Protein AF-A0A958QFQ3-F1 (afdb_monomer_lite)

Structure (mmCIF, N/CA/C/O backbone):
data_AF-A0A958QFQ3-F1
#
_entry.id   AF-A0A958QFQ3-F1
#
loop_
_atom_site.group_PDB
_atom_site.id
_atom_site.type_symbol
_atom_site.label_atom_id
_atom_site.label_alt_id
_atom_site.label_comp_id
_atom_site.label_asym_id
_atom_site.label_entity_id
_atom_site.label_seq_id
_atom_site.pdbx_PDB_ins_code
_atom_site.Cartn_x
_atom_site.Cartn_y
_atom_site.Cartn_z
_atom_site.occupancy
_atom_site.B_iso_or_equiv
_atom_site.auth_seq_id
_atom_site.auth_comp_id
_atom_site.auth_asym_id
_atom_site.auth_atom_id
_atom_site.pdbx_PDB_model_num
ATOM 1 N N . MET A 1 1 ? -18.154 -10.026 -13.349 1.00 60.00 1 MET A N 1
ATOM 2 C CA . MET A 1 1 ? -17.575 -11.099 -12.520 1.00 60.00 1 MET A CA 1
ATOM 3 C C . MET A 1 1 ? -16.781 -10.412 -11.430 1.00 60.00 1 MET A C 1
ATOM 5 O O . MET A 1 1 ? -15.949 -9.582 -11.772 1.00 60.00 1 MET A O 1
ATOM 9 N N . SER A 1 2 ? -17.115 -10.641 -10.162 1.00 67.00 2 SER A N 1
ATOM 10 C CA . SER A 1 2 ? -16.337 -10.102 -9.044 1.00 67.00 2 SER A CA 1
ATOM 11 C C . SER A 1 2 ? -15.049 -10.914 -8.941 1.00 67.00 2 SER A C 1
ATOM 13 O O . SER A 1 2 ? -15.125 -12.136 -8.830 1.00 67.00 2 SER A O 1
ATOM 15 N N . SER A 1 3 ? -13.892 -10.266 -9.056 1.00 77.38 3 SER A N 1
ATOM 16 C CA . SER A 1 3 ? -12.594 -10.918 -8.866 1.00 77.38 3 SER A CA 1
ATOM 17 C C . SER A 1 3 ? -12.490 -11.426 -7.431 1.00 77.38 3 SER A C 1
ATOM 19 O O . SER A 1 3 ? -12.794 -10.681 -6.501 1.00 77.38 3 SER A O 1
ATOM 21 N N . ASN A 1 4 ? -12.048 -12.670 -7.235 1.00 91.38 4 ASN A N 1
ATOM 22 C CA . ASN A 1 4 ? -11.793 -13.225 -5.903 1.00 91.38 4 ASN A CA 1
ATOM 23 C C . ASN A 1 4 ? -10.421 -12.756 -5.385 1.00 91.38 4 ASN A C 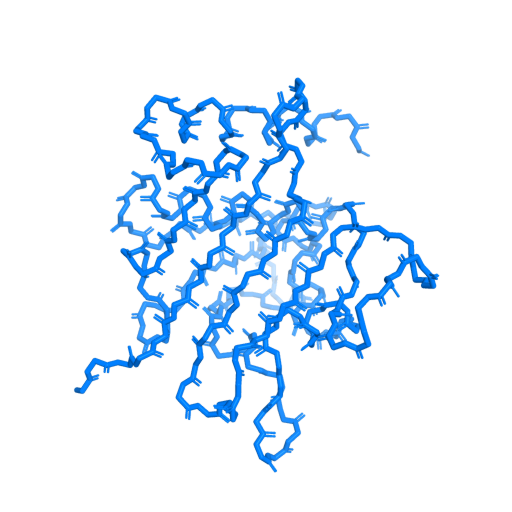1
ATOM 25 O O . ASN A 1 4 ? -9.507 -13.558 -5.184 1.00 91.38 4 ASN A O 1
ATOM 29 N N . THR A 1 5 ? -10.260 -11.439 -5.260 1.00 97.25 5 THR A N 1
ATOM 30 C CA . THR A 1 5 ? -9.031 -10.806 -4.779 1.00 97.25 5 THR A CA 1
ATOM 31 C C . THR A 1 5 ? -9.241 -10.335 -3.350 1.00 97.25 5 THR A C 1
ATOM 33 O O . THR A 1 5 ? -10.226 -9.664 -3.069 1.00 97.25 5 THR A O 1
ATOM 36 N N . ARG A 1 6 ? -8.308 -10.647 -2.450 1.00 98.06 6 ARG A N 1
ATOM 37 C CA . ARG A 1 6 ? -8.341 -10.199 -1.052 1.00 98.06 6 ARG A CA 1
ATOM 38 C C . ARG A 1 6 ? -6.942 -9.841 -0.584 1.00 98.06 6 ARG A C 1
ATOM 40 O O . ARG A 1 6 ? -5.991 -10.555 -0.903 1.00 98.06 6 ARG A O 1
ATOM 47 N 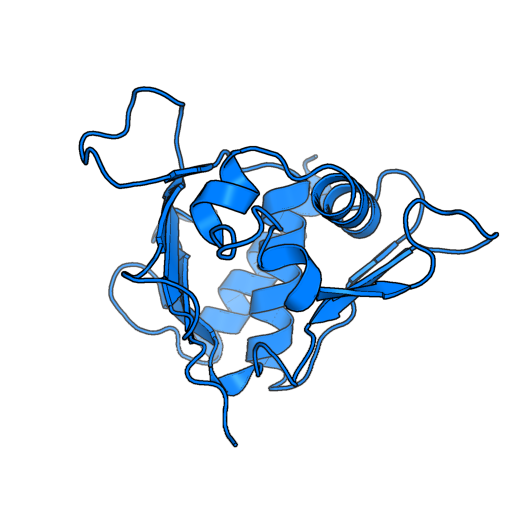N . LEU A 1 7 ? -6.828 -8.777 0.203 1.00 98.38 7 LEU A N 1
ATOM 48 C CA . LEU A 1 7 ? -5.569 -8.370 0.818 1.00 98.38 7 LEU A CA 1
ATOM 49 C C . LEU A 1 7 ? -5.759 -8.153 2.315 1.00 98.38 7 LEU A C 1
ATOM 51 O O . LEU A 1 7 ? -6.627 -7.394 2.728 1.00 98.38 7 LEU A O 1
ATOM 55 N N . GLU A 1 8 ? -4.930 -8.797 3.121 1.00 98.56 8 GLU A N 1
ATOM 56 C CA . GLU A 1 8 ? -4.927 -8.656 4.573 1.00 98.56 8 GLU A CA 1
ATOM 57 C C . GLU A 1 8 ? -3.608 -8.015 5.009 1.00 98.56 8 GLU A C 1
ATOM 59 O O . GLU A 1 8 ? -2.533 -8.471 4.614 1.00 98.56 8 GLU A O 1
ATOM 64 N N . LEU A 1 9 ? -3.691 -6.950 5.804 1.00 98.38 9 LEU A N 1
ATOM 65 C CA . LEU A 1 9 ? -2.557 -6.209 6.353 1.00 98.38 9 LEU A CA 1
ATOM 66 C C . LEU A 1 9 ? -2.540 -6.383 7.866 1.00 98.38 9 LEU A C 1
ATOM 68 O O . LEU A 1 9 ? -3.538 -6.094 8.519 1.00 98.38 9 LEU A O 1
ATOM 72 N N . TYR A 1 10 ? -1.420 -6.826 8.422 1.00 97.88 10 TYR A N 1
ATOM 73 C CA . TYR A 1 10 ? -1.257 -7.032 9.857 1.00 97.88 10 TYR A CA 1
ATOM 74 C C . TYR A 1 10 ? -0.222 -6.056 10.393 1.00 97.88 10 TYR A C 1
ATOM 76 O O . TYR A 1 10 ? 0.944 -6.100 9.994 1.00 97.88 10 TYR A O 1
ATOM 84 N N . PHE A 1 11 ? -0.662 -5.188 11.295 1.00 97.06 11 PHE A N 1
ATOM 85 C CA . PHE A 1 11 ? 0.165 -4.185 11.946 1.00 97.06 11 PHE A CA 1
ATOM 86 C C . PHE A 1 11 ? 0.568 -4.619 13.351 1.00 97.06 11 PHE A C 1
ATOM 88 O O . PHE A 1 11 ? -0.218 -5.262 14.061 1.00 97.06 11 PHE A O 1
ATOM 95 N N . SER A 1 12 ? 1.779 -4.226 13.749 1.00 94.44 12 SER A N 1
ATOM 96 C CA . SER A 1 12 ? 2.291 -4.464 15.096 1.00 94.44 12 SER A CA 1
ATOM 97 C C . SER A 1 12 ? 1.417 -3.790 16.149 1.00 94.44 12 SER A C 1
ATOM 99 O O . SER A 1 12 ? 0.846 -2.727 15.912 1.00 94.44 12 SER A O 1
ATOM 101 N N . ARG A 1 13 ? 1.349 -4.394 17.343 1.00 91.06 13 ARG A N 1
ATOM 102 C CA . ARG A 1 13 ? 0.711 -3.780 18.527 1.00 91.06 13 ARG A CA 1
ATOM 103 C C . ARG A 1 13 ? 1.595 -2.751 19.236 1.00 91.06 13 ARG A C 1
ATOM 105 O O . ARG A 1 13 ? 1.238 -2.243 20.298 1.00 91.06 13 ARG A O 1
ATOM 112 N N . ASN A 1 14 ? 2.772 -2.488 18.680 1.00 86.81 14 ASN A N 1
ATOM 113 C CA . ASN A 1 14 ? 3.733 -1.556 19.241 1.00 86.81 14 ASN A CA 1
ATOM 114 C C . ASN A 1 14 ? 3.392 -0.129 18.795 1.00 86.81 14 ASN A C 1
ATOM 116 O O . ASN A 1 14 ? 2.675 0.083 17.821 1.00 86.81 14 ASN A O 1
ATOM 120 N N . SER A 1 15 ? 3.969 0.864 19.469 1.00 75.38 15 SER A N 1
ATOM 121 C CA . SER A 1 15 ? 3.653 2.284 19.268 1.00 75.38 15 SER A CA 1
ATOM 122 C C . SER A 1 15 ? 3.824 2.795 17.829 1.00 75.38 15 SER A C 1
ATOM 124 O O . SER A 1 15 ? 3.219 3.802 17.470 1.00 75.38 15 SER A O 1
ATOM 126 N N . CYS A 1 16 ? 4.644 2.129 17.009 1.00 82.62 16 CYS A N 1
ATOM 127 C CA . CYS A 1 16 ? 4.970 2.576 15.654 1.00 82.62 16 CYS A CA 1
ATOM 128 C C . CYS A 1 16 ? 4.024 2.048 14.561 1.00 82.62 16 CYS A C 1
ATOM 130 O O . CYS A 1 16 ? 4.174 2.478 13.423 1.00 82.62 16 CYS A O 1
ATOM 132 N N . HIS A 1 17 ? 3.081 1.144 14.879 1.00 89.81 17 HIS A N 1
ATOM 133 C CA . HIS A 1 17 ? 2.163 0.496 13.921 1.00 89.81 17 HIS A CA 1
ATOM 134 C C . HIS A 1 17 ? 2.830 0.186 12.566 1.00 89.81 17 HIS A C 1
ATOM 136 O O . HIS A 1 17 ? 2.377 0.614 11.503 1.00 89.81 17 HIS A O 1
ATOM 142 N N . GLU A 1 18 ? 3.952 -0.527 12.604 1.00 94.19 18 GLU A N 1
ATOM 143 C CA . GLU A 1 18 ? 4.627 -0.983 11.389 1.00 94.19 18 GLU A CA 1
ATOM 144 C C . GLU A 1 18 ? 3.897 -2.199 10.813 1.00 94.19 18 GLU A C 1
ATOM 146 O O . GLU A 1 18 ? 3.335 -3.013 11.554 1.00 94.19 18 GLU A O 1
ATOM 151 N N . LEU A 1 19 ? 3.910 -2.339 9.486 1.00 96.50 19 LEU A N 1
ATOM 152 C CA . LEU A 1 19 ? 3.370 -3.524 8.827 1.00 96.50 19 LEU A CA 1
ATOM 153 C C . LEU A 1 19 ? 4.277 -4.718 9.132 1.00 96.50 19 LEU A C 1
ATOM 155 O O . LEU A 1 19 ? 5.441 -4.731 8.740 1.00 96.50 19 LEU A O 1
ATOM 159 N N . GLU A 1 20 ? 3.740 -5.736 9.794 1.00 95.56 20 GLU A N 1
ATOM 160 C CA . GLU A 1 20 ? 4.473 -6.956 10.148 1.00 95.56 20 GLU A CA 1
ATOM 161 C C . GLU A 1 20 ? 4.244 -8.071 9.138 1.00 95.56 20 GLU A C 1
ATOM 163 O O . GLU A 1 20 ? 5.119 -8.906 8.923 1.00 95.56 20 GLU A O 1
ATOM 168 N N . ARG A 1 21 ? 3.056 -8.119 8.531 1.00 95.81 21 ARG A N 1
ATOM 169 C CA . ARG A 1 21 ? 2.668 -9.220 7.653 1.00 95.81 21 ARG A CA 1
ATOM 170 C C . ARG A 1 21 ? 1.608 -8.793 6.650 1.00 95.81 21 ARG A C 1
ATOM 172 O O . ARG A 1 21 ? 0.738 -7.979 6.947 1.00 95.81 21 ARG A O 1
ATOM 179 N N . THR A 1 22 ? 1.652 -9.406 5.476 1.00 97.75 22 THR A N 1
ATOM 180 C CA . THR A 1 22 ? 0.611 -9.315 4.451 1.00 97.75 22 THR A CA 1
ATOM 181 C C . THR A 1 22 ? 0.173 -10.707 4.024 1.00 97.75 22 THR A C 1
ATOM 183 O O . THR A 1 22 ? 0.996 -11.622 3.972 1.00 97.75 22 THR A O 1
ATOM 186 N N . VAL A 1 23 ? -1.114 -10.862 3.720 1.00 97.75 23 VAL A N 1
ATOM 187 C CA . VAL A 1 23 ? -1.652 -12.060 3.066 1.00 97.75 23 VAL A CA 1
ATOM 188 C C . VAL A 1 23 ? -2.450 -11.624 1.848 1.00 97.75 23 VAL A C 1
ATOM 190 O O . VAL A 1 23 ? -3.436 -10.899 1.973 1.00 97.75 23 VAL A O 1
ATOM 193 N N . PHE A 1 24 ? -2.040 -12.067 0.665 1.00 97.94 24 PHE A N 1
ATOM 194 C CA . PHE A 1 24 ? -2.686 -11.722 -0.595 1.00 97.94 24 PHE A CA 1
ATOM 195 C C . PHE A 1 24 ? -3.249 -12.966 -1.274 1.00 97.94 24 PHE A C 1
ATOM 197 O O . PHE A 1 24 ? -2.550 -13.951 -1.488 1.00 97.94 24 PHE A O 1
ATOM 204 N N . SER A 1 25 ? -4.532 -12.928 -1.617 1.00 97.69 25 SER A N 1
ATOM 205 C CA . SER A 1 25 ? -5.218 -13.983 -2.366 1.00 97.69 25 SER A CA 1
ATOM 206 C C . SER A 1 25 ? -5.707 -13.422 -3.693 1.00 97.69 25 SER A C 1
ATOM 208 O O . SER A 1 25 ? -6.277 -12.333 -3.728 1.00 97.69 25 SER A O 1
ATOM 210 N N . HIS A 1 26 ? -5.490 -14.165 -4.775 1.00 96.94 26 HIS A N 1
ATOM 211 C CA . HIS A 1 26 ? -5.883 -13.777 -6.126 1.00 96.94 26 HIS A CA 1
ATOM 212 C C . HIS A 1 26 ? -6.188 -15.024 -6.959 1.00 96.94 26 HIS A C 1
ATOM 214 O O . HIS A 1 26 ? -5.537 -16.051 -6.793 1.00 96.94 26 HIS A O 1
ATOM 220 N N . GLU A 1 27 ? -7.132 -14.929 -7.896 1.00 96.12 27 GLU A N 1
ATOM 221 C CA . GLU A 1 27 ? -7.603 -16.067 -8.709 1.00 96.12 27 GLU A CA 1
ATOM 222 C C . GLU A 1 27 ? -6.527 -16.704 -9.606 1.00 96.12 27 GLU A C 1
ATOM 224 O O . GLU A 1 27 ? -6.629 -17.867 -9.981 1.00 96.12 27 GLU A O 1
ATOM 229 N N . LEU A 1 28 ? -5.488 -15.939 -9.946 1.00 95.94 28 LEU A N 1
ATOM 230 C CA . LEU A 1 28 ? -4.359 -16.401 -10.765 1.00 95.94 28 LEU A CA 1
ATOM 231 C C . LEU A 1 28 ? -3.265 -17.115 -9.956 1.00 95.94 28 LEU A C 1
ATOM 233 O O . LEU A 1 28 ? -2.296 -17.588 -10.546 1.00 95.94 28 LEU A O 1
ATOM 237 N N . LEU A 1 29 ? -3.387 -17.163 -8.628 1.00 95.56 29 LEU A N 1
ATOM 238 C CA . LEU A 1 29 ? -2.420 -17.805 -7.745 1.00 95.56 29 LEU A CA 1
ATOM 239 C C . LEU A 1 29 ? -2.948 -19.164 -7.280 1.00 95.56 29 LEU A C 1
ATOM 241 O O . LEU A 1 29 ? -4.126 -19.315 -6.968 1.00 95.56 29 LEU A O 1
ATOM 245 N N . SER A 1 30 ? -2.062 -20.155 -7.181 1.00 94.88 30 SER A N 1
ATOM 246 C CA . SER A 1 30 ? -2.418 -21.484 -6.664 1.00 94.88 30 SER A CA 1
ATOM 247 C C . SER A 1 30 ? -2.609 -21.514 -5.145 1.00 94.88 30 SER A C 1
ATOM 249 O O . SER A 1 30 ? -3.242 -22.429 -4.625 1.00 94.88 30 SER A O 1
ATOM 251 N N . ALA A 1 31 ? -2.031 -20.546 -4.430 1.00 95.06 31 ALA A N 1
ATOM 252 C CA . ALA A 1 31 ? -2.128 -20.389 -2.984 1.00 95.06 31 ALA A CA 1
ATOM 253 C C . ALA A 1 31 ? -1.999 -18.900 -2.607 1.00 95.06 31 ALA A C 1
ATOM 255 O O . ALA A 1 31 ? -1.440 -18.128 -3.391 1.00 95.06 31 ALA A O 1
ATOM 256 N N . PRO A 1 32 ? -2.486 -18.482 -1.424 1.00 96.56 32 PRO A N 1
ATOM 257 C CA . PRO A 1 32 ? -2.244 -17.137 -0.920 1.00 96.56 32 PRO A CA 1
ATOM 258 C C . PRO A 1 32 ? -0.748 -16.840 -0.768 1.00 96.56 32 PRO A C 1
ATOM 260 O O . PRO A 1 32 ? 0.007 -17.676 -0.271 1.00 96.56 32 PRO A O 1
ATOM 263 N N . MET A 1 33 ? -0.340 -15.632 -1.149 1.00 96.38 33 MET A N 1
ATOM 264 C CA . MET A 1 33 ? 0.999 -15.119 -0.881 1.00 96.38 33 MET A CA 1
ATOM 265 C C . MET A 1 33 ? 1.053 -14.597 0.547 1.00 96.38 33 MET A C 1
ATOM 267 O O . MET A 1 33 ? 0.202 -13.807 0.957 1.00 96.38 33 MET A O 1
ATOM 271 N N . LEU A 1 34 ? 2.062 -15.026 1.291 1.00 96.25 34 LEU A N 1
ATOM 272 C CA . LEU A 1 34 ? 2.361 -14.541 2.629 1.00 96.25 34 LEU A CA 1
ATOM 273 C C . LEU A 1 34 ? 3.693 -13.804 2.566 1.00 96.25 34 LEU A C 1
ATOM 275 O O . LEU A 1 34 ? 4.683 -14.395 2.147 1.00 96.25 34 LEU A O 1
ATOM 279 N N . ALA A 1 35 ? 3.742 -12.559 3.030 1.00 95.56 35 ALA A N 1
ATOM 280 C CA . ALA A 1 35 ? 5.005 -11.853 3.225 1.00 95.56 35 ALA A CA 1
ATOM 281 C C . ALA A 1 35 ? 5.080 -11.259 4.630 1.00 95.56 35 ALA A C 1
ATOM 283 O O . ALA A 1 35 ? 4.074 -10.768 5.142 1.00 95.56 35 ALA A O 1
ATOM 284 N N . VAL A 1 36 ? 6.263 -11.294 5.241 1.00 94.81 36 VAL A N 1
ATOM 285 C CA . VAL A 1 36 ? 6.525 -10.820 6.605 1.00 94.81 36 VAL A CA 1
ATOM 286 C C . VAL A 1 36 ? 7.620 -9.756 6.626 1.00 94.81 36 VAL A C 1
ATOM 288 O O . VAL A 1 36 ? 8.535 -9.761 5.801 1.00 94.81 36 VAL A O 1
ATOM 291 N N . SER A 1 37 ? 7.525 -8.831 7.574 1.00 93.31 37 SER A N 1
ATOM 292 C CA . SER A 1 37 ? 8.544 -7.818 7.814 1.00 93.31 37 SER A CA 1
ATOM 293 C C . SER A 1 37 ? 9.764 -8.459 8.459 1.00 93.31 37 SER A C 1
ATOM 295 O O . SER A 1 37 ? 9.645 -9.227 9.415 1.00 93.31 37 SER A O 1
ATOM 297 N N . GLY A 1 38 ? 10.951 -8.156 7.944 1.00 89.38 38 GLY A N 1
ATOM 298 C CA . GLY A 1 38 ? 12.191 -8.626 8.540 1.00 89.38 38 GLY A CA 1
ATOM 299 C C . GLY A 1 38 ? 13.395 -8.542 7.616 1.00 89.38 38 GLY A C 1
ATOM 300 O O . GLY A 1 38 ? 13.384 -7.917 6.555 1.00 89.38 38 GLY A O 1
ATOM 301 N N . THR A 1 39 ? 14.471 -9.194 8.044 1.00 78.38 39 THR A N 1
ATOM 302 C CA . THR A 1 39 ? 15.698 -9.318 7.256 1.00 78.38 39 THR A CA 1
ATOM 303 C C . THR A 1 39 ? 15.662 -10.621 6.455 1.00 78.38 39 THR A C 1
ATOM 305 O O . THR A 1 39 ? 15.297 -11.661 7.015 1.00 78.38 39 THR A O 1
ATOM 308 N N . PRO A 1 40 ? 16.067 -10.613 5.171 1.00 70.69 40 PRO A N 1
ATOM 309 C CA . PRO A 1 40 ? 16.235 -11.841 4.399 1.00 70.69 40 PRO A CA 1
ATOM 310 C C . PRO A 1 40 ? 17.090 -12.859 5.173 1.00 70.69 40 PRO A C 1
ATOM 312 O O . PRO A 1 40 ? 18.197 -12.537 5.599 1.00 70.69 40 PRO A O 1
ATOM 315 N N . GLY A 1 41 ? 16.558 -14.066 5.393 1.00 63.31 41 GLY A N 1
ATOM 316 C CA . GLY A 1 41 ? 17.200 -15.128 6.186 1.00 63.31 41 GLY A CA 1
ATOM 317 C C . GLY A 1 41 ? 16.628 -15.345 7.593 1.00 63.31 41 GLY A C 1
ATOM 318 O O . GLY A 1 41 ? 16.912 -16.374 8.195 1.00 63.31 41 GLY A O 1
ATOM 319 N N . ALA A 1 42 ? 15.786 -14.435 8.098 1.00 61.16 42 ALA A N 1
ATOM 320 C CA . ALA A 1 42 ? 15.057 -14.625 9.358 1.00 61.16 42 ALA A CA 1
ATOM 321 C C . ALA A 1 42 ? 13.717 -15.371 9.190 1.00 61.16 42 ALA A C 1
ATOM 323 O O . ALA A 1 42 ? 13.092 -15.742 10.182 1.00 61.16 42 ALA A O 1
ATOM 324 N N . ALA A 1 43 ? 13.266 -15.596 7.950 1.00 62.09 43 ALA A N 1
ATOM 325 C CA . ALA A 1 43 ? 12.033 -16.324 7.674 1.00 62.09 43 ALA A CA 1
ATOM 326 C C . ALA A 1 43 ? 12.192 -17.802 8.066 1.00 62.09 43 ALA A C 1
ATOM 328 O O . ALA A 1 43 ? 12.878 -18.572 7.394 1.00 62.09 43 ALA A O 1
ATOM 329 N N . SER A 1 44 ? 11.567 -18.195 9.177 1.00 61.31 44 SER A N 1
ATOM 330 C CA . SER A 1 44 ? 11.511 -19.589 9.634 1.00 61.31 44 SER A CA 1
ATOM 331 C C . SER A 1 44 ? 10.548 -20.439 8.796 1.00 61.31 44 SER A C 1
ATOM 333 O O . SER A 1 44 ? 10.693 -21.661 8.726 1.00 61.31 44 SER A O 1
ATOM 335 N N . GLU A 1 45 ? 9.587 -19.801 8.126 1.00 66.25 45 GLU A N 1
ATOM 336 C CA . GLU A 1 45 ? 8.607 -20.448 7.261 1.00 66.25 45 GLU A CA 1
ATOM 337 C C . GLU A 1 45 ? 9.101 -20.442 5.812 1.00 66.25 45 GLU A C 1
ATOM 339 O O . GLU A 1 45 ? 9.257 -19.394 5.193 1.00 66.25 45 GLU A O 1
ATOM 344 N N . ARG A 1 46 ? 9.333 -21.630 5.241 1.00 62.38 46 ARG A N 1
ATOM 345 C CA . ARG A 1 46 ? 9.900 -21.811 3.887 1.00 62.38 46 ARG A CA 1
ATOM 346 C C . ARG A 1 46 ? 9.084 -21.186 2.744 1.00 62.38 46 ARG A C 1
ATOM 348 O O . ARG A 1 46 ? 9.555 -21.194 1.613 1.00 62.38 46 ARG A O 1
ATOM 355 N N . SER A 1 47 ? 7.874 -20.706 3.012 1.00 67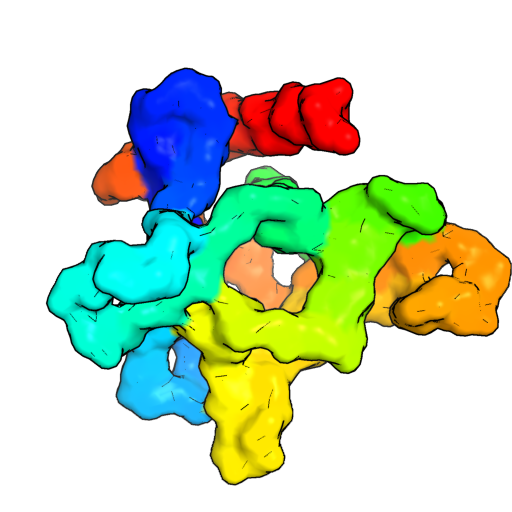.25 47 SER A N 1
ATOM 356 C CA . SER A 1 47 ? 6.939 -20.177 2.015 1.00 67.25 47 SER A CA 1
ATOM 357 C C . SER A 1 47 ? 6.594 -18.700 2.204 1.00 67.25 47 SER A C 1
ATOM 359 O O . SER A 1 47 ? 5.729 -18.210 1.482 1.00 67.25 47 SER A O 1
ATOM 361 N N . SER A 1 48 ? 7.212 -17.995 3.159 1.00 81.06 48 SER A N 1
ATOM 362 C CA . SER A 1 48 ? 6.950 -16.568 3.354 1.00 81.06 48 SER A CA 1
ATOM 363 C C . SER A 1 48 ? 7.969 -15.690 2.627 1.00 81.06 48 SER A C 1
ATOM 365 O O . SER A 1 48 ? 9.184 -15.870 2.718 1.00 81.06 48 SER A O 1
ATOM 367 N N . GLY A 1 49 ? 7.438 -14.712 1.901 1.00 91.62 49 GLY A N 1
ATOM 368 C CA . GLY A 1 49 ? 8.164 -13.552 1.419 1.00 91.62 49 GLY A CA 1
ATOM 369 C C . GLY A 1 49 ? 8.721 -12.709 2.549 1.00 91.62 49 GLY A C 1
ATOM 370 O O . GLY A 1 49 ? 8.156 -12.686 3.642 1.00 91.62 49 GLY A O 1
ATOM 371 N N . VAL A 1 50 ? 9.779 -11.948 2.276 1.00 93.69 50 VAL A N 1
ATOM 372 C CA . VAL A 1 50 ? 10.317 -10.989 3.248 1.00 93.69 50 VAL A CA 1
ATOM 373 C C . VAL A 1 50 ? 10.329 -9.593 2.650 1.00 93.69 50 VAL A C 1
ATOM 375 O O . VAL A 1 50 ? 10.826 -9.376 1.546 1.00 93.69 50 VAL A O 1
ATOM 378 N N . PHE A 1 51 ? 9.826 -8.624 3.406 1.00 95.25 51 PHE A N 1
ATOM 379 C CA . PHE A 1 51 ? 9.938 -7.210 3.079 1.00 95.25 51 PHE A CA 1
ATOM 380 C C . PHE A 1 51 ? 10.615 -6.446 4.212 1.00 95.25 51 PHE A C 1
ATOM 382 O O . PHE A 1 51 ? 10.611 -6.867 5.365 1.00 95.25 51 PHE A O 1
ATOM 389 N N . ARG A 1 52 ? 11.211 -5.303 3.880 1.00 94.00 52 ARG A N 1
ATOM 390 C CA . ARG A 1 52 ? 11.788 -4.386 4.865 1.00 94.00 52 ARG A CA 1
ATOM 391 C C . ARG A 1 52 ? 10.949 -3.126 4.922 1.00 94.00 52 ARG A C 1
ATOM 393 O O . ARG A 1 52 ? 10.588 -2.590 3.874 1.00 94.00 52 ARG A O 1
ATOM 400 N N . TRP A 1 53 ? 10.687 -2.648 6.133 1.00 93.31 53 TRP A N 1
ATOM 401 C CA . TRP A 1 53 ? 10.076 -1.342 6.329 1.00 93.31 53 TRP A CA 1
ATOM 402 C C . TRP A 1 53 ? 10.969 -0.251 5.724 1.00 93.31 53 TRP A C 1
ATOM 404 O O . TRP A 1 53 ? 12.188 -0.254 5.903 1.00 93.31 53 TRP A O 1
ATOM 414 N N . GLY A 1 54 ? 10.373 0.633 4.931 1.00 93.56 54 GLY A N 1
ATOM 415 C CA . GLY A 1 54 ? 11.074 1.669 4.180 1.00 93.56 54 GLY A CA 1
ATOM 416 C C . GLY A 1 54 ? 10.118 2.421 3.260 1.00 93.56 54 GLY A C 1
ATOM 417 O O . GLY A 1 54 ? 8.958 2.034 3.132 1.00 93.56 54 GLY A O 1
ATOM 418 N N . GLY A 1 55 ? 10.603 3.470 2.588 1.00 95.25 55 GLY A N 1
ATOM 419 C CA . GLY A 1 55 ? 9.751 4.434 1.874 1.00 95.25 55 GLY A CA 1
ATOM 420 C C . GLY A 1 55 ? 8.726 3.816 0.915 1.00 95.25 55 GLY A C 1
ATOM 421 O O . GLY A 1 55 ? 7.553 4.165 0.965 1.00 95.25 55 GLY A O 1
ATOM 422 N N . ALA A 1 56 ? 9.112 2.844 0.081 1.00 96.69 56 ALA A N 1
ATOM 423 C CA . ALA A 1 56 ? 8.173 2.211 -0.854 1.00 96.69 56 ALA A CA 1
ATOM 424 C C . ALA A 1 56 ? 7.108 1.333 -0.162 1.00 96.69 56 ALA A C 1
ATOM 426 O O . ALA A 1 56 ? 5.956 1.321 -0.593 1.00 96.69 56 ALA A O 1
ATOM 427 N N . VAL A 1 57 ? 7.468 0.622 0.914 1.00 97.12 57 VAL A N 1
ATOM 428 C CA . VAL A 1 57 ? 6.511 -0.188 1.691 1.00 97.12 57 VAL A CA 1
ATOM 429 C C . VAL A 1 57 ? 5.597 0.718 2.514 1.00 97.12 57 VAL A C 1
ATOM 431 O O . VAL A 1 57 ? 4.392 0.487 2.544 1.00 97.12 57 VAL A O 1
ATOM 434 N N . LEU A 1 58 ? 6.130 1.789 3.108 1.00 97.00 58 LEU A N 1
ATOM 435 C CA . LEU A 1 58 ? 5.348 2.813 3.802 1.00 97.00 58 LEU A CA 1
ATOM 436 C C . LEU A 1 58 ? 4.330 3.462 2.852 1.00 97.00 58 LEU A C 1
ATOM 438 O O . LEU A 1 58 ? 3.145 3.517 3.169 1.00 97.00 58 LEU A O 1
ATOM 442 N N . ALA A 1 59 ? 4.768 3.860 1.654 1.00 97.62 59 ALA A N 1
ATOM 443 C CA . ALA A 1 59 ? 3.917 4.419 0.605 1.00 97.62 59 ALA A CA 1
ATOM 444 C C . ALA A 1 59 ? 2.785 3.462 0.193 1.00 97.62 59 ALA A C 1
ATOM 446 O O . ALA A 1 59 ? 1.619 3.855 0.130 1.00 97.62 59 ALA A O 1
ATOM 447 N N . LEU A 1 60 ? 3.119 2.189 -0.057 1.00 98.44 60 LEU A N 1
ATOM 448 C CA . LEU A 1 60 ? 2.135 1.143 -0.344 1.00 98.44 60 LEU A CA 1
ATOM 449 C C . LEU A 1 60 ? 1.124 1.013 0.802 1.00 98.44 60 LEU A C 1
ATOM 451 O O . LEU A 1 60 ? -0.081 0.960 0.572 1.00 98.44 60 LEU A O 1
ATOM 455 N N . THR A 1 61 ? 1.615 0.999 2.036 1.00 98.19 61 THR A N 1
ATOM 456 C CA . THR A 1 61 ? 0.797 0.823 3.235 1.00 98.19 61 THR A CA 1
ATOM 457 C C . THR A 1 61 ? -0.171 1.990 3.432 1.00 98.19 61 THR A C 1
ATOM 459 O O . THR A 1 61 ? -1.367 1.755 3.595 1.00 98.19 61 THR A O 1
ATOM 462 N N . GLN A 1 62 ? 0.304 3.237 3.329 1.00 97.94 62 GLN A N 1
ATOM 463 C CA . GLN A 1 62 ? -0.542 4.435 3.386 1.00 97.94 62 GLN A CA 1
ATOM 464 C C . GLN A 1 62 ? -1.642 4.393 2.319 1.00 97.94 62 GLN A C 1
ATOM 466 O O . GLN A 1 62 ? -2.814 4.617 2.620 1.00 97.94 62 GLN A O 1
ATOM 471 N N . LEU A 1 63 ? -1.286 4.061 1.074 1.00 98.50 63 LEU A N 1
ATOM 472 C CA . LEU A 1 63 ? -2.241 3.971 -0.029 1.00 98.50 63 LEU A CA 1
ATOM 473 C C . LEU A 1 63 ? -3.358 2.957 0.261 1.00 98.50 63 LEU A C 1
ATOM 475 O O . LEU A 1 63 ? -4.535 3.255 0.042 1.00 98.50 63 LEU A O 1
ATOM 479 N N . LEU A 1 64 ? -3.005 1.776 0.770 1.00 98.50 64 LEU A N 1
ATOM 480 C CA . LEU A 1 64 ? -3.964 0.718 1.083 1.00 98.50 64 LEU A CA 1
ATOM 481 C C . LEU A 1 64 ? -4.856 1.075 2.278 1.00 98.50 64 LEU A C 1
ATOM 483 O O . LEU A 1 64 ? -6.077 0.941 2.181 1.00 98.50 64 LEU A O 1
ATOM 487 N N . VAL A 1 65 ? -4.272 1.574 3.373 1.00 98.31 65 VAL A N 1
ATOM 488 C CA . VAL A 1 65 ? -5.012 1.965 4.585 1.00 98.31 65 VAL A CA 1
ATOM 489 C C . VAL A 1 65 ? -5.975 3.112 4.286 1.00 98.31 65 VAL A C 1
ATOM 491 O O . VAL A 1 65 ? -7.156 3.013 4.611 1.00 98.31 65 VAL A O 1
ATOM 494 N N . ARG A 1 66 ? -5.533 4.162 3.585 1.00 98.44 66 ARG A N 1
ATOM 495 C CA . ARG A 1 66 ? -6.401 5.297 3.219 1.00 98.44 66 ARG A CA 1
ATOM 496 C C . ARG A 1 66 ? -7.497 4.910 2.237 1.00 98.44 66 ARG A C 1
ATOM 498 O O . ARG A 1 66 ? -8.619 5.417 2.324 1.00 98.44 66 ARG A O 1
ATOM 505 N N . SER A 1 67 ? -7.201 3.989 1.320 1.00 98.44 67 SER A N 1
ATOM 506 C CA . SER A 1 67 ? -8.232 3.459 0.429 1.00 98.44 67 SER A CA 1
ATOM 507 C C . SER A 1 67 ? -9.303 2.705 1.220 1.00 98.44 67 SER A C 1
ATOM 509 O O . SER A 1 67 ? -10.494 2.926 1.007 1.00 98.44 67 SER A O 1
ATOM 511 N N . LYS A 1 68 ? -8.891 1.865 2.182 1.00 97.94 68 LYS A N 1
ATOM 512 C CA . LYS A 1 68 ? -9.808 1.155 3.083 1.00 97.94 68 LYS A CA 1
ATOM 513 C C . LYS A 1 68 ? -10.644 2.127 3.917 1.00 97.94 68 LYS A C 1
ATOM 515 O O . LYS A 1 68 ? -11.864 2.000 3.939 1.00 97.94 68 LYS A O 1
ATOM 520 N N . LEU A 1 69 ? -10.001 3.110 4.546 1.00 97.75 69 LEU A N 1
ATOM 521 C CA . LEU A 1 69 ? -10.640 4.096 5.419 1.00 97.75 69 LEU A CA 1
ATOM 522 C C . LEU A 1 69 ? -11.727 4.899 4.688 1.00 97.75 69 LEU A C 1
ATOM 524 O O . LEU A 1 69 ? -12.810 5.116 5.219 1.00 97.75 69 LEU A O 1
ATOM 528 N N . SER A 1 70 ? -11.456 5.308 3.446 1.00 97.31 70 SER A N 1
ATOM 529 C CA . SER A 1 70 ? -12.415 6.060 2.626 1.00 97.31 70 SER A CA 1
ATOM 530 C C . SER A 1 70 ? -13.416 5.179 1.871 1.00 97.31 70 SER A C 1
ATOM 532 O O . SER A 1 70 ? -14.320 5.705 1.224 1.00 97.31 70 SER A O 1
ATOM 534 N N . SER A 1 71 ? -13.250 3.850 1.904 1.00 96.75 71 SER A N 1
ATOM 535 C CA . SER A 1 71 ? -13.977 2.901 1.044 1.00 96.75 71 SER A CA 1
ATOM 536 C C . SER A 1 71 ? -13.926 3.271 -0.449 1.00 96.75 71 SER A C 1
ATOM 538 O O . SER A 1 71 ? -14.840 2.970 -1.217 1.00 96.75 71 SER A O 1
ATOM 540 N N . SER A 1 72 ? -12.853 3.942 -0.871 1.00 97.25 72 SER A N 1
ATOM 541 C CA . SER A 1 72 ? -12.667 4.446 -2.230 1.00 97.25 72 SER A CA 1
ATOM 542 C C . SER A 1 72 ? -11.184 4.405 -2.609 1.00 97.25 72 SER A C 1
ATOM 544 O O . SER A 1 72 ? -10.337 4.442 -1.719 1.00 97.25 72 SER A O 1
ATOM 546 N N . PRO A 1 73 ? -10.815 4.287 -3.896 1.00 96.62 73 PRO A N 1
ATOM 547 C CA . PRO A 1 73 ? -9.409 4.327 -4.284 1.00 96.62 73 PRO A CA 1
ATOM 548 C C . PRO A 1 73 ? -8.768 5.667 -3.900 1.00 96.62 73 PRO A C 1
ATOM 550 O O . PRO A 1 73 ? -9.086 6.704 -4.480 1.00 96.62 73 PRO A O 1
ATOM 553 N N . TYR A 1 74 ? -7.845 5.636 -2.940 1.00 97.94 74 TYR A N 1
ATOM 554 C CA . TYR A 1 74 ? -7.032 6.790 -2.582 1.00 97.94 74 TYR A CA 1
ATOM 555 C C . TYR A 1 74 ? -5.919 6.987 -3.618 1.00 97.94 74 TYR A C 1
ATOM 557 O O . TYR A 1 74 ? -5.334 6.010 -4.095 1.00 97.94 74 TYR A O 1
ATOM 565 N N . VAL A 1 75 ? -5.612 8.243 -3.953 1.00 98.44 75 VAL A N 1
ATOM 566 C CA . VAL A 1 75 ? -4.504 8.588 -4.853 1.00 98.44 75 VAL A CA 1
ATOM 567 C C . VAL A 1 75 ? -3.345 9.135 -4.026 1.00 98.44 75 VAL A C 1
ATOM 569 O O . VAL A 1 75 ? -3.445 10.204 -3.430 1.00 98.44 75 VAL A O 1
ATOM 572 N N . LEU A 1 76 ? -2.238 8.396 -4.002 1.00 98.00 76 LEU A N 1
ATOM 573 C CA . LEU A 1 76 ? -0.974 8.846 -3.437 1.00 98.00 76 LEU A CA 1
ATOM 574 C C . LEU A 1 76 ? -0.205 9.617 -4.514 1.00 98.00 76 LEU A C 1
ATOM 576 O O . LEU A 1 76 ? 0.298 9.013 -5.462 1.00 98.00 76 LEU A O 1
ATOM 580 N N . GLU A 1 77 ? -0.121 10.938 -4.373 1.00 98.25 77 GLU A N 1
ATOM 581 C CA . GLU A 1 77 ? 0.542 11.819 -5.338 1.00 98.25 77 GLU A CA 1
ATOM 582 C C . GLU A 1 77 ? 1.775 12.503 -4.754 1.00 98.25 77 GLU A C 1
ATOM 584 O O . GLU A 1 77 ? 1.822 12.841 -3.573 1.00 98.25 77 GLU A O 1
ATOM 589 N N . GLY A 1 78 ? 2.788 12.737 -5.588 1.00 97.38 78 GLY A N 1
ATOM 590 C CA . GLY A 1 78 ? 3.992 13.426 -5.143 1.00 97.38 78 GLY A CA 1
ATOM 591 C C . GLY A 1 78 ? 5.041 13.654 -6.226 1.00 97.38 78 GLY A C 1
ATOM 592 O O . GLY A 1 78 ? 5.022 13.062 -7.305 1.00 97.38 78 GLY A O 1
ATOM 593 N N . SER A 1 79 ? 5.973 14.561 -5.933 1.00 96.75 79 SER A N 1
ATOM 594 C CA . SER A 1 79 ? 7.101 14.907 -6.810 1.00 96.75 79 SER A CA 1
ATOM 595 C C . SER A 1 79 ? 8.327 14.015 -6.552 1.00 96.75 79 SER A C 1
ATOM 597 O O . SER A 1 79 ? 8.229 12.982 -5.893 1.00 96.75 79 SER A O 1
ATOM 599 N N . ALA A 1 80 ? 9.493 14.381 -7.095 1.00 95.81 80 ALA A N 1
ATOM 600 C CA . ALA A 1 80 ? 10.760 13.688 -6.840 1.00 95.81 80 ALA A CA 1
ATOM 601 C C . ALA A 1 80 ? 11.030 13.527 -5.335 1.00 95.81 80 ALA A C 1
ATOM 603 O O . ALA A 1 80 ? 10.882 14.495 -4.596 1.00 95.81 80 ALA A O 1
ATOM 604 N N . GLY A 1 81 ? 11.451 12.337 -4.901 1.00 93.94 81 GLY A N 1
ATOM 605 C CA . GLY A 1 81 ? 11.794 12.070 -3.499 1.00 93.94 81 GLY A CA 1
ATOM 606 C C . GLY A 1 81 ? 10.592 11.814 -2.587 1.00 93.94 81 GLY A C 1
ATOM 607 O O . GLY A 1 81 ? 10.781 11.465 -1.432 1.00 93.94 81 GLY A O 1
ATOM 608 N N . SER A 1 82 ? 9.362 11.930 -3.094 1.00 96.31 82 SER A N 1
ATOM 609 C CA . SER A 1 82 ? 8.156 11.600 -2.327 1.00 96.31 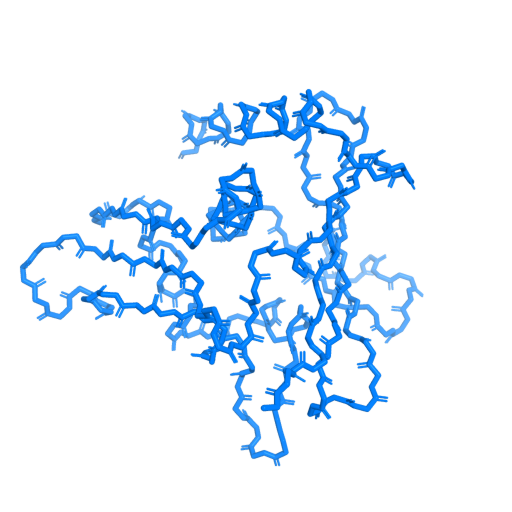82 SER A CA 1
ATOM 610 C C . SER A 1 82 ? 7.946 10.090 -2.172 1.00 96.31 82 SER A C 1
ATOM 612 O O . SER A 1 82 ? 8.444 9.285 -2.975 1.00 96.31 82 SER A O 1
ATOM 614 N N . LEU A 1 83 ? 7.097 9.711 -1.213 1.00 96.94 83 LEU A N 1
ATOM 615 C CA . LEU A 1 83 ? 6.564 8.354 -1.070 1.00 96.94 83 LEU A CA 1
ATOM 616 C C . LEU A 1 83 ? 5.894 7.852 -2.359 1.00 96.94 83 LEU A C 1
ATOM 618 O O . LEU A 1 83 ? 6.168 6.734 -2.798 1.00 96.94 83 LEU A O 1
ATOM 622 N N . ALA A 1 84 ? 5.106 8.701 -3.029 1.00 97.75 84 ALA A N 1
ATOM 623 C CA . ALA A 1 84 ? 4.483 8.375 -4.314 1.00 97.75 84 ALA A CA 1
ATOM 624 C C . ALA A 1 84 ? 5.529 7.987 -5.374 1.00 97.75 84 ALA A C 1
ATOM 626 O O . ALA A 1 84 ? 5.390 6.966 -6.050 1.00 97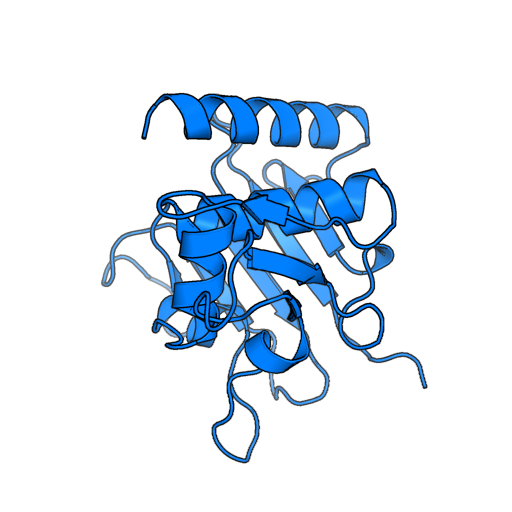.75 84 ALA A O 1
ATOM 627 N N . SER A 1 85 ? 6.616 8.763 -5.479 1.00 97.50 85 SER A N 1
ATOM 628 C CA . SER A 1 85 ? 7.711 8.475 -6.416 1.00 97.50 85 SER A CA 1
ATOM 629 C C . SER A 1 85 ? 8.496 7.214 -6.059 1.00 97.50 85 SER A C 1
ATOM 631 O O . SER A 1 85 ? 8.928 6.489 -6.955 1.00 97.50 85 SER A O 1
ATOM 633 N N . SER A 1 86 ? 8.623 6.906 -4.765 1.00 97.38 86 SER A N 1
ATOM 634 C CA . SER A 1 86 ? 9.260 5.675 -4.287 1.00 97.38 86 SER A CA 1
ATOM 635 C C . SER A 1 86 ? 8.440 4.437 -4.658 1.00 97.38 86 SER A C 1
ATOM 637 O O . SER A 1 86 ? 8.995 3.445 -5.134 1.00 97.38 86 SER A O 1
ATOM 639 N N . LEU A 1 87 ? 7.115 4.503 -4.492 1.00 98.19 87 LEU A N 1
ATOM 640 C CA . LEU A 1 87 ? 6.212 3.424 -4.885 1.00 98.19 87 LEU A CA 1
ATOM 641 C C . LEU A 1 87 ? 6.153 3.250 -6.407 1.00 98.19 87 LEU A C 1
ATOM 643 O O . LEU A 1 87 ? 6.237 2.125 -6.892 1.00 98.19 87 LEU A O 1
ATOM 647 N N . ASP A 1 88 ? 6.066 4.337 -7.178 1.00 98.44 88 ASP A N 1
ATOM 648 C CA . ASP A 1 88 ? 6.087 4.268 -8.646 1.00 98.44 88 ASP A CA 1
ATOM 649 C C . ASP A 1 88 ? 7.384 3.637 -9.186 1.00 98.44 88 ASP A C 1
ATOM 651 O O . ASP A 1 88 ? 7.344 2.798 -10.094 1.00 98.44 88 ASP A O 1
ATOM 655 N N . ALA A 1 89 ? 8.534 3.972 -8.591 1.00 97.75 89 ALA A N 1
ATOM 656 C CA . ALA A 1 89 ? 9.807 3.349 -8.939 1.00 97.75 89 ALA A CA 1
ATOM 657 C C . ALA A 1 89 ? 9.792 1.835 -8.661 1.00 97.75 89 ALA A C 1
ATOM 659 O O . ALA A 1 89 ? 10.185 1.051 -9.529 1.00 97.75 89 ALA A O 1
ATOM 660 N N . ALA A 1 90 ? 9.280 1.418 -7.495 1.00 97.62 90 ALA A N 1
ATOM 661 C CA . ALA A 1 90 ? 9.127 0.006 -7.144 1.00 97.62 90 ALA A CA 1
ATOM 662 C C . ALA A 1 90 ? 8.155 -0.727 -8.085 1.00 97.62 90 ALA A C 1
ATOM 664 O O . ALA A 1 90 ? 8.422 -1.856 -8.470 1.00 97.62 90 ALA A O 1
ATOM 665 N N . LEU A 1 91 ? 7.065 -0.091 -8.523 1.00 97.69 91 LEU A N 1
ATOM 666 C CA . LEU A 1 91 ? 6.121 -0.678 -9.483 1.00 97.69 91 LEU A CA 1
ATOM 667 C C . LEU A 1 91 ? 6.700 -0.794 -10.900 1.00 97.69 91 LEU A C 1
ATOM 669 O O . LEU A 1 91 ? 6.307 -1.680 -11.657 1.00 97.69 91 LEU A O 1
ATOM 673 N N . SER A 1 92 ? 7.624 0.094 -11.274 1.00 97.06 92 SER A N 1
ATOM 674 C CA . SER A 1 92 ? 8.306 0.052 -12.575 1.00 97.06 92 SER A CA 1
ATOM 675 C C . SER A 1 92 ? 9.403 -1.010 -12.621 1.00 97.06 92 SER A C 1
ATOM 677 O O . SER A 1 92 ? 9.578 -1.672 -13.642 1.00 97.06 92 SER A O 1
ATOM 679 N N . LYS A 1 93 ? 10.126 -1.193 -11.511 1.00 96.94 93 LYS A N 1
ATOM 680 C CA . LYS A 1 93 ? 11.161 -2.219 -11.338 1.00 96.94 93 LYS A CA 1
ATOM 681 C C . LYS A 1 93 ? 10.853 -3.030 -10.074 1.00 96.94 93 LYS A C 1
ATOM 683 O O . LYS A 1 93 ? 11.462 -2.746 -9.040 1.00 96.94 93 LYS A O 1
ATOM 688 N N . PRO A 1 94 ? 9.914 -3.999 -10.149 1.00 97.06 94 PRO A N 1
ATOM 689 C CA . PRO A 1 94 ? 9.440 -4.759 -8.996 1.00 97.06 94 PRO A CA 1
ATOM 690 C C . PRO A 1 94 ? 10.592 -5.351 -8.181 1.00 97.06 94 PRO A C 1
ATOM 692 O O . PRO A 1 94 ? 11.291 -6.236 -8.679 1.00 97.06 94 PRO A O 1
ATOM 695 N N . PRO A 1 95 ? 10.822 -4.879 -6.943 1.00 96.50 95 PRO A N 1
ATOM 696 C CA . PRO A 1 95 ? 11.758 -5.538 -6.045 1.00 96.50 95 PRO A CA 1
ATOM 697 C C . PRO A 1 95 ? 11.191 -6.900 -5.624 1.00 96.50 95 PRO A C 1
ATOM 699 O O . PRO A 1 95 ? 9.974 -7.092 -5.633 1.00 96.50 95 PRO A O 1
ATOM 702 N N . ASN A 1 96 ? 12.058 -7.823 -5.194 1.00 95.75 96 ASN A N 1
ATOM 703 C CA . ASN A 1 96 ? 11.641 -9.176 -4.795 1.00 95.75 96 ASN A CA 1
ATOM 704 C C . ASN A 1 96 ? 10.498 -9.159 -3.778 1.00 95.75 96 ASN A C 1
ATOM 706 O O . ASN A 1 96 ? 9.525 -9.869 -3.970 1.00 95.75 96 ASN A O 1
ATOM 710 N N . TRP A 1 97 ? 10.536 -8.263 -2.787 1.00 96.12 97 TRP A N 1
ATOM 711 C CA . TRP A 1 97 ? 9.477 -8.177 -1.780 1.00 96.12 97 TRP A CA 1
ATOM 712 C C . TRP A 1 97 ? 8.089 -7.900 -2.374 1.00 96.12 97 TRP A C 1
ATOM 714 O O . TRP A 1 97 ? 7.089 -8.362 -1.836 1.00 96.12 97 TRP A O 1
ATOM 724 N N . LEU A 1 98 ? 8.004 -7.163 -3.486 1.00 97.19 98 LEU A N 1
ATOM 725 C CA . LEU A 1 98 ? 6.731 -6.861 -4.138 1.00 97.19 98 LEU A CA 1
ATOM 726 C C . LEU A 1 98 ? 6.206 -8.088 -4.895 1.00 97.19 98 LEU A C 1
ATOM 728 O O . LEU A 1 98 ? 5.000 -8.331 -4.930 1.00 97.19 98 LEU A O 1
ATOM 732 N N . LEU A 1 99 ? 7.118 -8.873 -5.476 1.00 97.06 99 LEU A N 1
ATOM 733 C CA . LEU A 1 99 ? 6.803 -10.170 -6.071 1.00 97.06 99 LEU A CA 1
ATOM 734 C C . LEU A 1 99 ? 6.408 -11.182 -4.995 1.00 97.06 99 LEU A C 1
ATOM 736 O O . LEU A 1 99 ? 5.474 -11.943 -5.204 1.00 97.06 99 LEU A O 1
ATOM 740 N N . 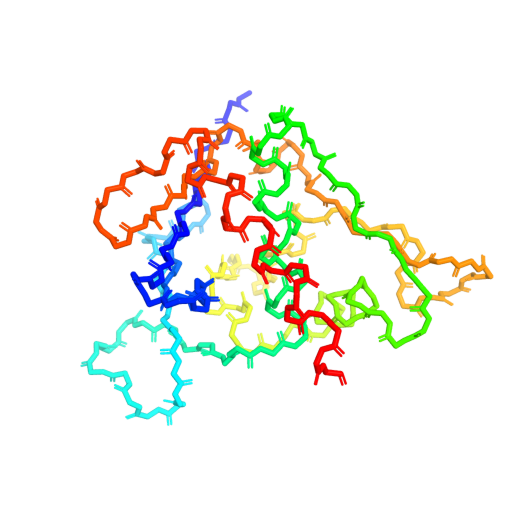ASP A 1 100 ? 7.054 -11.153 -3.835 1.00 95.69 100 ASP A N 1
ATOM 741 C CA . ASP A 1 100 ? 6.728 -12.054 -2.739 1.00 95.69 100 ASP A CA 1
ATOM 742 C C . ASP A 1 100 ? 5.392 -11.688 -2.071 1.00 95.69 100 ASP A C 1
ATOM 744 O O . ASP A 1 100 ? 4.663 -12.572 -1.631 1.00 95.69 100 ASP A O 1
ATOM 748 N N . MET A 1 101 ? 5.036 -10.397 -2.019 1.00 97.12 101 MET A N 1
ATOM 749 C CA . MET A 1 101 ? 3.739 -9.932 -1.511 1.00 97.12 101 MET A CA 1
ATOM 750 C C . MET A 1 101 ? 2.578 -10.288 -2.441 1.00 97.12 101 MET A C 1
ATOM 752 O O . MET A 1 101 ? 1.525 -10.702 -1.966 1.00 97.12 101 MET A O 1
ATOM 756 N N . PHE A 1 102 ? 2.733 -10.084 -3.753 1.00 97.88 102 PHE A N 1
ATOM 757 C CA . PHE A 1 102 ? 1.604 -10.150 -4.692 1.00 97.88 102 PHE A CA 1
ATOM 758 C C . PHE A 1 102 ? 1.675 -11.305 -5.688 1.00 97.88 102 PHE A C 1
ATOM 760 O O . PHE A 1 102 ? 0.675 -11.617 -6.326 1.00 97.88 102 PHE A O 1
ATOM 767 N N . GLY A 1 103 ? 2.823 -11.955 -5.828 1.00 96.94 103 GLY A N 1
ATOM 768 C CA . GLY A 1 103 ? 3.051 -13.029 -6.782 1.00 96.94 103 GLY A CA 1
ATOM 769 C C . GLY A 1 103 ? 3.244 -12.559 -8.226 1.00 96.94 103 GLY A C 1
ATOM 770 O O . GLY A 1 103 ? 3.217 -11.368 -8.570 1.00 96.94 103 GLY A O 1
ATOM 771 N N . ILE A 1 104 ? 3.438 -13.552 -9.089 1.00 97.50 104 ILE A N 1
ATOM 772 C CA . ILE A 1 104 ? 3.542 -13.420 -10.543 1.00 97.50 104 ILE A CA 1
ATOM 773 C C . ILE A 1 104 ? 2.465 -14.280 -11.207 1.00 97.50 104 ILE A C 1
ATOM 775 O O . ILE A 1 104 ? 2.050 -15.296 -10.653 1.00 97.50 104 ILE A O 1
ATOM 779 N N . ASP A 1 105 ? 1.999 -13.876 -12.387 1.00 95.81 105 ASP A N 1
ATOM 780 C CA . ASP A 1 105 ? 1.104 -14.707 -13.193 1.00 95.81 105 ASP A CA 1
ATOM 781 C C . ASP A 1 105 ? 1.859 -15.793 -13.980 1.00 95.81 105 ASP A C 1
ATOM 783 O O . ASP A 1 105 ? 3.088 -15.875 -13.963 1.00 95.81 105 ASP A O 1
ATOM 787 N N . SER A 1 106 ? 1.115 -16.632 -14.706 1.00 95.50 106 SER A N 1
ATOM 788 C CA . SER A 1 106 ? 1.667 -17.719 -15.526 1.00 95.50 106 SER A CA 1
ATOM 789 C C . SER A 1 106 ? 2.611 -17.262 -16.645 1.00 95.50 106 SER A C 1
ATOM 791 O O . SER A 1 106 ? 3.324 -18.089 -17.209 1.00 95.50 106 SER A O 1
ATOM 793 N N . HIS A 1 107 ? 2.634 -15.968 -16.970 1.00 96.38 107 HIS A N 1
ATOM 794 C CA . HIS A 1 107 ? 3.526 -15.379 -17.968 1.00 96.38 107 HIS A CA 1
ATOM 795 C C . HIS A 1 107 ? 4.743 -14.699 -17.320 1.00 96.38 107 HIS A C 1
ATOM 797 O O . HIS A 1 107 ? 5.543 -14.081 -18.019 1.00 96.38 107 HIS A O 1
ATOM 803 N N . GLY A 1 108 ? 4.885 -14.786 -15.993 1.00 95.06 108 GLY A N 1
ATOM 804 C CA . GLY A 1 108 ? 5.960 -14.148 -15.239 1.00 95.06 108 GLY A CA 1
ATOM 805 C C . GLY A 1 108 ? 5.746 -12.656 -14.979 1.00 95.06 108 GLY A C 1
ATOM 806 O O . GLY A 1 108 ? 6.676 -11.981 -14.539 1.00 95.06 108 GLY A O 1
ATOM 807 N N . ASN A 1 109 ? 4.548 -12.114 -15.225 1.00 95.75 109 ASN A N 1
ATOM 808 C CA . ASN A 1 109 ? 4.273 -10.707 -14.942 1.00 95.75 109 ASN A CA 1
ATOM 809 C C . ASN A 1 109 ? 3.881 -10.523 -13.476 1.00 95.75 109 ASN A C 1
ATOM 811 O O . ASN A 1 109 ? 3.048 -11.262 -12.952 1.00 95.75 109 ASN A O 1
ATOM 815 N N . SER A 1 110 ? 4.418 -9.488 -12.827 1.00 97.00 110 SER A N 1
ATOM 816 C CA . SER A 1 110 ? 4.017 -9.119 -11.465 1.00 97.00 110 SER A CA 1
ATOM 817 C C . SER A 1 110 ? 2.527 -8.779 -11.404 1.00 97.00 110 SER A C 1
ATOM 819 O O . SER A 1 110 ? 2.060 -7.900 -12.137 1.00 97.00 110 SER A O 1
ATOM 821 N N . LEU A 1 111 ? 1.788 -9.408 -10.485 1.00 97.81 111 LEU A N 1
ATOM 822 C CA . LEU A 1 111 ? 0.376 -9.078 -10.270 1.00 97.81 111 LEU A CA 1
ATOM 823 C C . LEU A 1 111 ? 0.194 -7.658 -9.723 1.00 97.81 111 LEU A C 1
ATOM 825 O O . LEU A 1 111 ? -0.784 -7.003 -10.080 1.00 97.81 111 LEU A O 1
ATOM 829 N N . ALA A 1 112 ? 1.168 -7.128 -8.971 1.00 97.81 112 ALA A N 1
ATOM 830 C CA . ALA A 1 112 ? 1.143 -5.750 -8.478 1.00 97.81 112 ALA A CA 1
ATOM 831 C C . ALA A 1 112 ? 0.927 -4.731 -9.612 1.00 97.81 112 ALA A C 1
ATOM 833 O O . ALA A 1 112 ? 0.170 -3.778 -9.456 1.00 97.81 112 ALA A O 1
ATOM 834 N N . SER A 1 113 ? 1.497 -4.970 -10.798 1.00 96.00 113 SER A N 1
ATOM 835 C CA . SER A 1 113 ? 1.320 -4.081 -11.956 1.00 96.00 113 SER A CA 1
ATOM 836 C C . SER A 1 113 ? -0.140 -3.926 -12.415 1.00 96.00 113 SER A C 1
ATOM 838 O O . SER A 1 113 ? -0.480 -2.909 -13.015 1.00 96.00 113 SER A O 1
ATOM 840 N N . LYS A 1 114 ? -1.007 -4.904 -12.116 1.00 96.69 114 LYS A N 1
ATOM 841 C CA . LYS A 1 114 ? -2.449 -4.875 -12.416 1.00 96.69 114 LYS A CA 1
ATOM 842 C C . LYS A 1 114 ? -3.256 -4.228 -11.287 1.00 96.69 114 LYS A C 1
ATOM 844 O O . LYS A 1 114 ? -4.281 -3.599 -11.555 1.00 96.69 114 LYS A O 1
ATOM 849 N N . LEU A 1 115 ? -2.790 -4.370 -10.042 1.00 97.94 115 LEU A N 1
ATOM 850 C CA . LEU A 1 115 ? -3.457 -3.866 -8.836 1.00 97.94 115 LEU A CA 1
ATOM 851 C C . LEU A 1 115 ? -3.400 -2.342 -8.704 1.00 97.94 115 LEU A C 1
ATOM 853 O O . LEU A 1 115 ? -4.278 -1.769 -8.061 1.00 97.94 115 LEU A O 1
ATOM 857 N N . PHE A 1 116 ? -2.406 -1.686 -9.309 1.00 98.44 116 PHE A N 1
ATOM 858 C CA . PHE A 1 116 ? -2.193 -0.246 -9.163 1.00 98.44 116 PHE A CA 1
ATOM 859 C C . PHE A 1 116 ? -2.294 0.496 -10.498 1.00 98.44 116 PHE A C 1
ATOM 861 O O . PHE A 1 116 ? -1.611 0.181 -11.471 1.00 98.44 116 PHE A O 1
ATOM 868 N N . ASN A 1 117 ? -3.112 1.544 -10.513 1.00 98.50 117 ASN A N 1
ATOM 869 C CA . ASN A 1 117 ? -3.131 2.547 -11.565 1.00 98.50 117 ASN A CA 1
ATOM 870 C C . ASN A 1 117 ? -2.057 3.597 -11.281 1.00 98.50 117 ASN A C 1
ATOM 872 O O . ASN A 1 117 ? -1.870 4.008 -10.135 1.00 98.50 117 ASN A O 1
ATOM 876 N N . ARG A 1 118 ? -1.371 4.056 -12.330 1.00 98.19 118 ARG A N 1
ATOM 877 C CA . ARG A 1 118 ? -0.310 5.060 -12.219 1.00 98.19 118 ARG A CA 1
ATOM 878 C C . ARG A 1 118 ? -0.558 6.223 -13.166 1.00 98.19 118 ARG A C 1
ATOM 880 O O . ARG A 1 118 ? -0.776 6.011 -14.359 1.00 98.19 118 ARG A O 1
ATOM 887 N N . SER A 1 119 ? -0.491 7.444 -12.648 1.00 98.12 119 SER A N 1
ATOM 888 C CA . SER A 1 119 ? -0.413 8.669 -13.436 1.00 98.12 119 SER A CA 1
ATOM 889 C C . SER A 1 119 ? 1.048 9.114 -13.532 1.00 98.12 119 SER A C 1
ATOM 891 O O . SER A 1 119 ? 1.815 9.009 -12.576 1.00 98.12 119 SER A O 1
ATOM 893 N N . ASN A 1 120 ? 1.445 9.569 -14.725 1.00 97.56 120 ASN A N 1
ATOM 894 C CA . ASN A 1 120 ? 2.809 10.018 -15.021 1.00 97.56 120 ASN A CA 1
ATOM 895 C C . ASN A 1 120 ? 3.927 9.045 -14.554 1.00 97.56 120 ASN A C 1
ATOM 897 O O . ASN A 1 120 ? 4.867 9.480 -13.887 1.00 97.56 120 ASN A O 1
ATOM 901 N N . PRO A 1 121 ? 3.852 7.739 -14.887 1.00 97.50 121 PRO A N 1
ATOM 902 C CA . PRO A 1 121 ? 4.820 6.755 -14.405 1.00 97.50 121 PRO A CA 1
ATOM 903 C C . PRO A 1 121 ? 6.245 7.127 -14.821 1.00 97.50 121 PRO A C 1
ATOM 905 O O . PRO A 1 121 ? 6.474 7.605 -15.939 1.00 97.50 121 PRO A O 1
ATOM 908 N N . GLU A 1 122 ? 7.193 6.911 -13.913 1.00 96.50 122 GLU A N 1
ATOM 909 C CA . GLU A 1 122 ? 8.612 7.262 -14.034 1.00 96.50 122 GLU A CA 1
ATOM 910 C C . GLU A 1 122 ? 8.850 8.757 -14.318 1.00 96.50 122 GLU A C 1
ATOM 912 O O . GLU A 1 122 ? 9.921 9.141 -14.787 1.00 96.50 122 GLU A O 1
ATOM 917 N N . ARG A 1 123 ? 7.851 9.616 -14.057 1.00 95.62 123 ARG A N 1
ATOM 918 C CA . ARG A 1 123 ? 7.884 11.067 -14.310 1.00 95.62 123 ARG A CA 1
ATOM 919 C C . ARG A 1 123 ? 8.245 11.430 -15.754 1.00 95.62 123 ARG A C 1
ATOM 921 O O . ARG A 1 123 ? 8.979 12.385 -16.002 1.00 95.62 123 ARG A O 1
ATOM 928 N N . LYS A 1 124 ? 7.709 10.688 -16.728 1.00 95.25 124 LYS A N 1
ATOM 929 C CA . LYS A 1 124 ? 7.947 10.928 -18.168 1.00 95.25 124 LYS A CA 1
ATOM 930 C C . LYS A 1 124 ? 7.437 12.286 -18.668 1.00 95.25 124 LYS A C 1
ATOM 932 O O . LYS A 1 124 ? 7.844 12.725 -19.741 1.00 95.25 124 LYS A O 1
ATOM 937 N N . ARG A 1 125 ? 6.529 12.938 -17.935 1.00 95.88 125 ARG A N 1
ATOM 938 C CA . ARG A 1 125 ? 5.975 14.269 -18.227 1.00 95.88 125 ARG A CA 1
ATOM 939 C C . ARG A 1 125 ? 6.192 15.214 -17.036 1.00 95.88 125 ARG A C 1
ATOM 941 O O . ARG A 1 125 ? 6.317 14.739 -15.904 1.00 95.88 125 ARG A O 1
ATOM 948 N N . PRO A 1 126 ? 6.195 16.544 -17.251 1.00 96.75 126 PRO A N 1
ATOM 949 C CA . PRO A 1 126 ? 6.163 17.504 -16.151 1.00 96.75 126 PRO A CA 1
ATOM 950 C C . PRO A 1 126 ? 4.949 17.266 -15.244 1.00 96.75 126 PRO A C 1
ATOM 952 O O . PRO A 1 126 ? 3.838 17.082 -15.739 1.00 96.75 126 PRO A O 1
ATOM 955 N N . GLY A 1 127 ? 5.168 17.277 -13.929 1.00 96.25 127 GLY A N 1
ATOM 956 C CA . GLY A 1 127 ? 4.125 17.073 -12.920 1.00 96.25 127 GLY A CA 1
ATOM 957 C C . GLY A 1 127 ? 4.465 15.985 -11.894 1.00 96.25 127 GLY A C 1
ATOM 958 O O . GLY A 1 127 ? 5.517 15.339 -11.999 1.00 96.25 127 GLY A O 1
ATOM 959 N N . PRO A 1 128 ? 3.597 15.795 -10.887 1.00 97.94 128 PRO A N 1
ATOM 960 C CA . PRO A 1 128 ? 3.742 14.724 -9.909 1.00 97.94 128 PRO A CA 1
ATOM 961 C C . PRO A 1 128 ? 3.495 13.353 -10.552 1.00 97.94 128 PRO A C 1
ATOM 963 O O . PRO A 1 128 ? 2.931 13.256 -11.646 1.00 97.94 128 PRO A O 1
ATOM 966 N N . VAL A 1 129 ? 3.931 12.295 -9.870 1.00 98.25 129 VAL A N 1
ATOM 967 C CA . VAL A 1 129 ? 3.395 10.947 -10.092 1.00 98.25 129 VAL A CA 1
ATOM 968 C C . VAL A 1 129 ? 2.189 10.752 -9.191 1.00 98.25 129 VAL A C 1
ATOM 970 O O . VAL A 1 129 ? 2.144 11.324 -8.103 1.00 98.25 129 VAL A O 1
ATOM 973 N N . GLY A 1 130 ? 1.252 9.919 -9.618 1.00 98.44 130 GLY A N 1
ATOM 974 C CA . GLY A 1 130 ? 0.143 9.465 -8.789 1.00 98.44 130 GLY A CA 1
ATOM 975 C C . GLY A 1 130 ? 0.026 7.955 -8.856 1.00 98.44 130 GLY A C 1
ATOM 976 O O . GLY A 1 130 ? 0.144 7.364 -9.929 1.00 98.44 130 GLY A O 1
ATOM 977 N N . VAL A 1 131 ? -0.205 7.322 -7.716 1.00 98.69 131 VAL A N 1
ATOM 978 C CA . VAL A 1 131 ? -0.476 5.888 -7.618 1.00 98.69 131 VAL A CA 1
ATOM 979 C C . VAL A 1 131 ? -1.822 5.716 -6.933 1.00 98.69 131 VAL A C 1
ATOM 981 O O . VAL A 1 131 ? -2.090 6.365 -5.929 1.00 98.69 131 VAL A O 1
ATOM 984 N N . ALA A 1 132 ? -2.681 4.862 -7.476 1.00 98.69 132 ALA A N 1
ATOM 985 C CA . ALA A 1 132 ? -3.997 4.558 -6.922 1.00 98.69 132 ALA A CA 1
ATOM 986 C C . ALA A 1 132 ? -4.301 3.069 -7.073 1.00 98.69 132 ALA A C 1
ATOM 988 O O . ALA A 1 132 ? -3.747 2.403 -7.948 1.00 98.69 132 ALA A O 1
ATOM 989 N N . LEU A 1 133 ? -5.221 2.539 -6.270 1.00 98.38 133 LEU A N 1
ATOM 990 C CA . LEU A 1 133 ? -5.739 1.192 -6.503 1.00 98.38 133 LEU A CA 1
ATOM 991 C C . LEU A 1 133 ? -6.520 1.111 -7.816 1.00 98.38 133 LEU A C 1
ATOM 993 O O . LEU A 1 133 ? -7.220 2.043 -8.217 1.00 98.38 133 LEU A O 1
ATOM 997 N N . ASN A 1 134 ? -6.429 -0.040 -8.473 1.00 97.94 134 ASN A N 1
ATOM 998 C CA . ASN A 1 134 ? -7.311 -0.416 -9.561 1.00 97.94 134 ASN A CA 1
ATOM 999 C C . ASN A 1 134 ? -8.530 -1.162 -8.990 1.00 97.94 134 ASN A C 1
ATOM 1001 O O . ASN A 1 134 ? -8.433 -2.364 -8.727 1.00 97.94 134 ASN A O 1
ATOM 1005 N N . PRO A 1 135 ? -9.701 -0.507 -8.845 1.00 96.56 135 PRO A N 1
ATOM 1006 C CA . PRO A 1 135 ? -10.871 -1.112 -8.200 1.00 96.56 135 PRO A CA 1
ATOM 1007 C C . PRO A 1 135 ? -11.455 -2.299 -8.977 1.00 96.56 135 PRO A C 1
ATOM 1009 O O . PRO A 1 135 ? -12.291 -3.024 -8.449 1.00 96.56 135 PRO A O 1
ATOM 1012 N N . ARG A 1 136 ? -11.031 -2.513 -10.232 1.00 96.25 136 ARG A N 1
ATOM 1013 C CA . ARG A 1 136 ? -11.397 -3.700 -11.021 1.00 96.25 136 ARG A CA 1
ATOM 1014 C C . ARG A 1 136 ? -10.576 -4.938 -10.666 1.00 96.25 136 ARG A C 1
ATOM 1016 O O . ARG A 1 136 ? -10.882 -6.011 -11.173 1.00 96.25 136 ARG A O 1
ATOM 1023 N N . GLN A 1 137 ? -9.484 -4.777 -9.926 1.00 96.88 137 GLN A N 1
ATOM 1024 C CA . GLN A 1 137 ? -8.561 -5.858 -9.573 1.00 96.88 137 GLN A CA 1
ATOM 1025 C C . GLN A 1 137 ? -8.494 -6.065 -8.060 1.00 96.88 137 GLN A C 1
ATOM 1027 O O . GLN A 1 137 ? -8.420 -7.205 -7.617 1.00 96.88 137 GLN A O 1
ATOM 1032 N N . LEU A 1 138 ? -8.559 -4.984 -7.278 1.00 97.38 138 LEU A N 1
ATOM 1033 C CA . LEU A 1 138 ? -8.678 -5.014 -5.822 1.00 97.38 138 LEU A CA 1
ATOM 1034 C C . LEU A 1 138 ? -9.579 -3.860 -5.378 1.00 97.38 138 LEU A C 1
ATOM 1036 O O . LEU A 1 138 ? -9.201 -2.691 -5.488 1.00 97.38 138 LEU A O 1
ATOM 1040 N N . ASN A 1 139 ? -10.781 -4.180 -4.900 1.00 97.25 139 ASN A N 1
ATOM 1041 C CA . ASN A 1 139 ? -11.683 -3.174 -4.358 1.00 97.25 139 ASN A CA 1
ATOM 1042 C C . ASN A 1 139 ? -11.226 -2.802 -2.934 1.00 97.25 139 ASN A C 1
ATOM 1044 O O . ASN A 1 139 ? -10.861 -3.696 -2.170 1.00 97.25 139 ASN A O 1
ATOM 1048 N N . PRO A 1 140 ? -11.261 -1.518 -2.531 1.00 97.81 140 PRO A N 1
ATOM 1049 C CA . PRO A 1 140 ? -10.973 -1.123 -1.153 1.00 97.81 140 PRO A CA 1
ATOM 1050 C C . PRO A 1 140 ? -11.721 -1.916 -0.070 1.00 97.81 140 PRO A C 1
ATOM 1052 O O . PRO A 1 140 ? -11.184 -2.109 1.020 1.00 97.81 140 PRO A O 1
ATOM 1055 N N . VAL A 1 141 ? -12.934 -2.408 -0.352 1.00 97.31 141 VAL A N 1
ATOM 1056 C CA . VAL A 1 141 ? -13.697 -3.229 0.607 1.00 97.31 141 VAL A CA 1
ATOM 1057 C C . VAL A 1 141 ? -13.062 -4.600 0.866 1.00 97.31 141 VAL A C 1
ATOM 1059 O O . VAL A 1 141 ? -13.221 -5.130 1.964 1.00 97.31 141 VAL A O 1
ATOM 1062 N N . ASP A 1 142 ? -12.291 -5.121 -0.093 1.00 97.81 142 ASP A N 1
ATOM 1063 C CA . ASP A 1 142 ? -11.601 -6.416 -0.020 1.00 97.81 142 ASP A CA 1
ATOM 1064 C C . ASP A 1 142 ? -10.250 -6.331 0.714 1.00 97.81 142 ASP A C 1
ATOM 1066 O O . ASP A 1 142 ? -9.558 -7.339 0.896 1.00 97.81 142 ASP A O 1
ATOM 1070 N N . ILE A 1 143 ? -9.860 -5.125 1.139 1.00 98.44 143 ILE A N 1
ATOM 1071 C CA . ILE A 1 143 ? -8.719 -4.906 2.024 1.00 98.44 143 ILE A CA 1
ATOM 1072 C C . ILE A 1 143 ? -9.194 -5.095 3.461 1.00 98.44 143 ILE A C 1
ATOM 1074 O O . ILE A 1 143 ? -10.140 -4.444 3.906 1.00 98.44 143 ILE A O 1
ATOM 1078 N N . ARG A 1 144 ? -8.525 -5.961 4.212 1.00 98.56 144 ARG A N 1
ATOM 1079 C CA . ARG A 1 144 ? -8.742 -6.147 5.648 1.00 98.56 144 ARG A CA 1
ATOM 1080 C C . ARG A 1 144 ? -7.495 -5.710 6.387 1.00 98.56 144 ARG A C 1
ATOM 1082 O O . ARG A 1 144 ? -6.382 -6.033 5.983 1.00 98.56 144 ARG A O 1
ATOM 1089 N N . VAL A 1 145 ? -7.682 -4.955 7.455 1.00 98.44 145 VAL A N 1
ATOM 1090 C CA . VAL A 1 145 ? -6.583 -4.434 8.263 1.00 98.44 145 VAL A CA 1
ATOM 1091 C C . VAL A 1 145 ? -6.729 -5.008 9.654 1.00 98.44 145 VAL A C 1
ATOM 1093 O O . VAL A 1 145 ? -7.824 -5.005 10.201 1.00 98.44 145 VAL A O 1
ATOM 1096 N N . PHE A 1 146 ? -5.638 -5.508 10.209 1.00 98.38 146 PHE A N 1
ATOM 1097 C CA . PHE A 1 146 ? -5.580 -6.132 11.517 1.00 98.38 146 PHE A CA 1
ATOM 1098 C C . PHE A 1 146 ? -4.549 -5.421 12.388 1.00 98.38 146 PHE A C 1
ATOM 1100 O O . PHE A 1 146 ? -3.478 -5.043 11.910 1.00 98.38 146 PHE A O 1
ATOM 1107 N N . HIS A 1 147 ? -4.856 -5.294 13.676 1.00 96.44 147 HIS A N 1
ATOM 1108 C CA . HIS A 1 147 ? -3.953 -4.785 14.702 1.00 96.44 147 HIS A CA 1
ATOM 1109 C C . HIS A 1 147 ? -3.617 -5.924 15.679 1.00 96.44 147 HIS A C 1
ATOM 1111 O O . HIS A 1 147 ? -4.384 -6.287 16.576 1.00 96.44 147 HIS A O 1
ATOM 1117 N N . GLY A 1 148 ? -2.474 -6.576 15.455 1.00 93.50 148 GLY A N 1
ATOM 1118 C CA . GLY A 1 148 ? -2.213 -7.910 15.993 1.00 93.50 148 GLY A CA 1
ATOM 1119 C C . GLY A 1 148 ? -3.101 -8.969 15.330 1.00 93.50 148 GLY A C 1
ATOM 1120 O O . GLY A 1 148 ? -2.908 -9.283 14.159 1.00 93.50 148 GLY A O 1
ATOM 1121 N N . GLN A 1 149 ? -4.045 -9.553 16.077 1.00 94.50 149 GLN A N 1
ATOM 1122 C CA . GLN A 1 149 ? -4.953 -10.601 15.568 1.00 94.50 149 GLN A CA 1
ATOM 1123 C C . GLN A 1 149 ? -6.390 -10.116 15.341 1.00 94.50 149 GLN A C 1
ATOM 1125 O O . GLN A 1 149 ? -7.193 -10.843 14.760 1.00 94.50 149 GLN A O 1
ATOM 1130 N N . ASP A 1 150 ? -6.710 -8.900 15.778 1.00 97.31 150 ASP A N 1
ATOM 1131 C CA . ASP A 1 150 ? -8.062 -8.355 15.708 1.00 97.31 150 ASP A CA 1
ATOM 1132 C C . ASP A 1 150 ? -8.204 -7.500 14.452 1.00 97.31 150 ASP A C 1
ATOM 1134 O O . ASP A 1 150 ? -7.299 -6.730 14.120 1.00 97.31 150 ASP A O 1
ATOM 1138 N N . GLU A 1 151 ? -9.321 -7.640 13.739 1.00 98.19 151 GLU A N 1
ATOM 1139 C CA . GLU A 1 151 ? -9.629 -6.758 12.613 1.00 98.19 151 GLU A CA 1
ATOM 1140 C C . GLU A 1 151 ? -9.853 -5.338 13.144 1.00 98.19 151 GLU A C 1
ATOM 1142 O O . GLU A 1 151 ? -10.609 -5.126 14.092 1.00 98.19 151 GLU A O 1
ATOM 1147 N N . ALA A 1 152 ? -9.140 -4.378 12.562 1.00 97.62 152 ALA A N 1
ATOM 1148 C CA . ALA A 1 152 ? -9.142 -2.993 12.984 1.00 97.62 152 ALA A CA 1
ATOM 1149 C C . ALA A 1 152 ? -10.524 -2.374 12.748 1.00 97.62 152 ALA A C 1
ATOM 1151 O O . ALA A 1 152 ? -11.050 -2.387 11.632 1.00 97.62 152 ALA A O 1
ATOM 1152 N N . ASP A 1 153 ? -11.090 -1.800 13.806 1.00 97.62 153 ASP A N 1
ATOM 1153 C CA . ASP A 1 153 ? -12.250 -0.929 13.694 1.00 97.62 153 ASP A CA 1
ATOM 1154 C C . ASP A 1 153 ? -11.857 0.438 13.106 1.00 97.62 153 ASP A C 1
ATOM 1156 O O . ASP A 1 153 ? -10.686 0.727 12.843 1.00 97.62 153 ASP A O 1
ATOM 1160 N N . GLN A 1 154 ? -12.854 1.298 12.895 1.00 97.38 154 GLN A N 1
ATOM 1161 C CA . GLN A 1 154 ? -12.645 2.636 12.341 1.00 97.38 154 GLN A CA 1
ATOM 1162 C C . GLN A 1 154 ? -11.632 3.452 13.163 1.00 97.38 154 GLN A C 1
ATOM 1164 O O . GLN A 1 154 ? -10.726 4.059 12.598 1.00 97.38 154 GLN A O 1
ATOM 1169 N N . THR A 1 155 ? -11.748 3.425 14.493 1.00 97.56 155 THR A N 1
ATOM 1170 C CA . THR A 1 155 ? -10.852 4.162 15.396 1.00 97.56 155 THR A CA 1
ATOM 1171 C C . THR A 1 155 ? -9.410 3.673 15.267 1.00 97.56 155 THR A C 1
ATOM 1173 O O . THR A 1 155 ? -8.480 4.471 15.185 1.00 97.56 155 THR A O 1
ATOM 1176 N N . THR A 1 156 ? -9.212 2.356 15.207 1.00 96.88 156 THR A N 1
ATOM 1177 C CA . THR A 1 156 ? -7.894 1.734 15.052 1.00 96.88 156 THR A CA 1
ATOM 1178 C C . THR A 1 156 ? -7.293 2.044 13.682 1.00 96.88 156 THR A C 1
ATOM 1180 O O . THR A 1 156 ? -6.111 2.367 13.594 1.00 96.88 156 THR A O 1
ATOM 1183 N N . LEU A 1 157 ? -8.097 2.015 12.614 1.00 97.38 157 LEU A N 1
ATOM 1184 C CA . LEU A 1 157 ? -7.663 2.411 11.270 1.00 97.38 157 LEU A CA 1
ATOM 1185 C C . LEU A 1 157 ? -7.171 3.864 11.219 1.00 97.38 157 LEU A C 1
ATOM 1187 O O . LEU A 1 157 ? -6.139 4.136 10.611 1.00 97.38 157 LEU A O 1
ATOM 1191 N N . GLU A 1 158 ? -7.876 4.790 11.872 1.00 97.25 158 GLU A N 1
ATOM 1192 C CA . GLU A 1 158 ? -7.479 6.202 11.953 1.00 97.25 158 GLU A CA 1
ATOM 1193 C C . GLU A 1 158 ? -6.187 6.404 12.756 1.00 97.25 158 GLU A C 1
ATOM 1195 O O . GLU A 1 158 ? -5.374 7.268 12.419 1.00 97.25 158 GLU A O 1
ATOM 1200 N N . LEU A 1 159 ? -5.971 5.603 13.805 1.00 96.06 159 LEU A N 1
ATOM 1201 C CA . LEU A 1 159 ? -4.721 5.610 14.568 1.00 96.06 159 LEU A CA 1
ATOM 1202 C C . LEU A 1 159 ? -3.543 5.107 13.726 1.00 96.06 159 LEU A C 1
ATOM 1204 O O . LEU A 1 159 ? -2.495 5.753 13.726 1.00 96.06 159 LEU A O 1
ATOM 1208 N N . ILE A 1 160 ? -3.737 4.016 12.978 1.00 96.69 160 ILE A N 1
ATOM 1209 C CA . ILE A 1 160 ? -2.733 3.479 12.050 1.00 96.69 160 ILE A CA 1
ATOM 1210 C C . ILE A 1 160 ? -2.411 4.510 10.960 1.00 96.69 160 ILE A C 1
ATOM 1212 O O . ILE A 1 160 ? -1.242 4.805 10.729 1.00 96.69 160 ILE A O 1
ATOM 1216 N N . ASP A 1 161 ? -3.414 5.110 10.308 1.00 96.75 161 ASP A N 1
ATOM 1217 C CA . ASP A 1 161 ? -3.162 6.141 9.287 1.00 96.75 161 ASP A CA 1
ATOM 1218 C C . ASP A 1 161 ? -2.362 7.318 9.862 1.00 96.75 161 ASP A C 1
ATOM 1220 O O . ASP A 1 161 ? -1.384 7.770 9.263 1.00 96.75 161 ASP A O 1
ATOM 1224 N N . ARG A 1 162 ? -2.715 7.774 11.071 1.00 95.81 162 ARG A N 1
ATOM 1225 C CA . ARG A 1 162 ? -1.999 8.865 11.735 1.00 95.81 162 ARG A CA 1
ATOM 1226 C C . ARG A 1 162 ? -0.535 8.523 11.997 1.00 95.81 162 ARG A C 1
ATOM 1228 O O . ARG A 1 162 ? 0.315 9.371 11.735 1.00 95.81 162 ARG A O 1
ATOM 1235 N N . SER A 1 163 ? -0.228 7.322 12.489 1.00 95.06 163 SER A N 1
ATOM 1236 C CA . SER A 1 163 ? 1.164 6.935 12.751 1.00 95.06 163 SER A CA 1
ATOM 1237 C C . SER A 1 163 ? 1.979 6.806 11.467 1.00 95.06 163 SER A C 1
ATOM 1239 O O . SER A 1 163 ? 3.128 7.242 11.439 1.00 95.06 163 SER A O 1
ATOM 1241 N N . LEU A 1 164 ? 1.379 6.303 10.380 1.00 94.31 164 LEU A N 1
ATOM 1242 C CA . LEU A 1 164 ? 2.048 6.219 9.077 1.00 94.31 164 LEU A CA 1
ATOM 1243 C C . LEU A 1 164 ? 2.434 7.600 8.524 1.00 94.31 164 LEU A C 1
ATOM 1245 O O . LEU A 1 164 ? 3.403 7.704 7.774 1.00 94.31 164 LEU A O 1
ATOM 1249 N N . ASN A 1 165 ? 1.708 8.658 8.893 1.00 91.69 165 ASN A N 1
ATOM 1250 C CA . ASN A 1 165 ? 2.029 10.035 8.501 1.00 91.69 165 ASN A CA 1
ATOM 1251 C C . ASN A 1 165 ? 3.188 10.613 9.314 1.00 91.69 165 ASN A C 1
ATOM 1253 O O . ASN A 1 165 ? 3.954 11.427 8.808 1.00 91.69 165 ASN A O 1
ATOM 1257 N N . THR A 1 166 ? 3.337 10.198 10.572 1.00 90.31 166 THR A N 1
ATOM 1258 C CA . THR A 1 166 ? 4.462 10.631 11.410 1.00 90.31 166 THR A CA 1
ATOM 1259 C C . THR A 1 166 ? 5.777 10.022 10.926 1.00 90.31 166 THR A C 1
ATOM 1261 O O . THR A 1 166 ? 6.773 10.734 10.846 1.00 90.31 166 THR A O 1
ATOM 1264 N N . SER A 1 167 ? 5.774 8.754 10.497 1.00 80.12 167 SER A N 1
ATOM 1265 C CA . SER A 1 167 ? 6.969 8.082 9.958 1.00 80.12 167 SER A CA 1
ATOM 1266 C C . SER A 1 167 ? 7.494 8.683 8.647 1.00 80.12 167 SER A C 1
ATOM 1268 O O . SER A 1 167 ? 8.651 8.465 8.291 1.00 80.12 167 SER A O 1
ATOM 1270 N N . GLU A 1 168 ? 6.664 9.428 7.913 1.00 76.62 168 GLU A N 1
ATOM 1271 C CA . GLU A 1 168 ? 7.093 10.158 6.715 1.00 76.62 168 GLU A CA 1
ATOM 1272 C C . GLU A 1 168 ? 7.988 11.356 7.062 1.00 76.62 168 GLU A C 1
ATOM 1274 O O . GLU A 1 168 ? 8.877 11.686 6.290 1.00 76.62 168 GLU A O 1
ATOM 1279 N N . ALA A 1 169 ? 7.800 11.981 8.229 1.00 65.94 169 ALA A N 1
ATOM 1280 C CA . ALA A 1 169 ? 8.579 13.150 8.640 1.00 65.94 169 ALA A CA 1
ATOM 1281 C C . ALA A 1 169 ? 9.990 12.806 9.152 1.00 65.94 169 ALA A C 1
ATOM 1283 O O . ALA A 1 169 ? 10.830 13.696 9.280 1.00 65.94 169 ALA A O 1
ATOM 1284 N N . GLU A 1 170 ? 10.238 11.537 9.481 1.00 67.75 170 GLU A N 1
ATOM 1285 C CA . GLU A 1 170 ? 11.493 11.066 10.081 1.00 67.75 170 GLU A CA 1
ATOM 1286 C C . GLU A 1 170 ? 12.482 10.475 9.058 1.00 67.75 170 GLU A C 1
ATOM 1288 O O . GLU A 1 170 ? 13.630 10.210 9.417 1.00 67.75 170 GLU A O 1
ATOM 1293 N N . ASN A 1 171 ? 12.056 10.279 7.802 1.00 57.28 171 ASN A N 1
ATOM 1294 C CA . ASN A 1 171 ? 12.872 9.743 6.701 1.00 57.28 171 ASN A CA 1
ATOM 1295 C C . ASN A 1 171 ? 13.244 10.823 5.682 1.00 57.28 171 ASN A C 1
ATOM 1297 O O . ASN A 1 171 ? 14.370 10.734 5.139 1.00 57.28 171 ASN A O 1
#

Foldseek 3Di:
DQWPWAKEWEFELDLLRDTAKMWIDGPQDPHIQIEGEDDPPPPPDPRYHYDHDDLQVLLVVLQLLVCLLVQHKDKDKDDPPHSLLSVLVCLVVPDRNQCSRQNAGPVRHRPVVVQKDWDCRVVPDPDIIIIIGDCSGPGSNSYFYHHHNHTDDSVRSVSSSVSSVVVRVVD

Secondary structure (DSSP, 8-state):
-----EEEEEE-SSTT--EEEEEEE-TT-SS-EEEEES-TT---STTEEEE--SHHHHHHHHHHHHHHHHTS--EEEE-TTSHHHHHHHHHHS--HHHHHHH-B-TTS-BTHHHHEEEESGGG-SSS-EEEEE-TTTS-GGGEEEEETTEEP-HHHHHHHHHHHHHTTTT-

pLDDT: mean 93.35, std 9.37, range [57.28, 98.69]

Radius of gyration: 15.16 Å; chains: 1; bounding box: 35×39×38 Å

Sequence (171 aa):
MSSNTRLELYFSRNSCHELERTVFSHELLSAPMLAVSGTPGAASERSSGVFRWGGAVLALTQLLVRSKLSSSPYVLEGSAGSLASSLDAALSKPPNWLLDMFGIDSHGNSLASKLFNRSNPERKRPGPVGVALNPRQLNPVDIRVFHGQDEADQTTLELIDRSLNTSEAEN